Protein AF-A0A846WID8-F1 (afdb_monomer_lite)

Organism: NCBI:txid84595

Foldseek 3Di:
DDLDDQKDKDKDWFQDPWKWFQKDKDKWWADPVRDTGRPQKFFCQVVDQPLVVVVVVLVVCVVDDLPPVVVVVVVSQVRDFVLLRPPVVVVVLSVDPPPSVVVVVVCSPDPVVVVVSVVSSVVADRDFDRMAGHRGMDMTMMRGPDPIDMFMKIWTATPVGFIWTGGGPGDIDGDDPDD

Structure (mmCIF, N/CA/C/O backbone):
data_AF-A0A846WID8-F1
#
_entry.id   AF-A0A846WID8-F1
#
loop_
_atom_site.group_PDB
_atom_site.id
_atom_site.type_symbol
_atom_site.label_atom_id
_atom_site.label_alt_id
_atom_site.label_comp_id
_atom_site.label_asym_id
_atom_site.label_entity_id
_atom_site.label_seq_id
_atom_site.pdbx_PDB_ins_code
_atom_site.Cartn_x
_atom_site.Cartn_y
_atom_site.Cartn_z
_atom_site.occupancy
_atom_site.B_iso_or_equiv
_atom_site.auth_seq_id
_atom_site.auth_comp_id
_atom_site.auth_asym_id
_atom_site.auth_atom_id
_atom_site.pdbx_PDB_model_num
ATOM 1 N N . MET A 1 1 ? 0.694 2.853 7.846 1.00 82.81 1 MET A N 1
ATOM 2 C CA . MET A 1 1 ? 0.328 3.938 8.788 1.00 82.81 1 MET A CA 1
ATOM 3 C C . MET A 1 1 ? -1.093 3.736 9.298 1.00 82.81 1 MET A C 1
ATOM 5 O O . MET A 1 1 ? -1.921 3.317 8.491 1.00 82.81 1 MET A O 1
ATOM 9 N N . PRO A 1 2 ? -1.386 4.010 10.580 1.00 79.50 2 PRO A N 1
ATOM 10 C CA . PRO A 1 2 ? -2.739 3.908 11.119 1.00 79.50 2 PRO A CA 1
ATOM 11 C C . PRO A 1 2 ? -3.603 5.072 10.612 1.00 79.50 2 PRO A C 1
ATOM 13 O O . PRO A 1 2 ? -3.138 6.209 10.537 1.00 79.50 2 PRO A O 1
ATOM 16 N N . ILE A 1 3 ? -4.852 4.790 10.240 1.00 74.31 3 ILE A N 1
ATOM 17 C CA . ILE A 1 3 ? -5.825 5.776 9.727 1.00 74.31 3 ILE A CA 1
ATOM 18 C C . ILE A 1 3 ? -7.169 5.721 10.470 1.00 74.31 3 ILE A C 1
ATOM 20 O O . ILE A 1 3 ? -8.136 6.342 10.042 1.00 74.31 3 ILE A O 1
ATOM 24 N N . GLY A 1 4 ? -7.247 4.961 11.558 1.00 69.94 4 GLY A N 1
ATOM 25 C CA . GLY A 1 4 ? -8.435 4.797 12.387 1.00 69.94 4 GLY A CA 1
ATOM 26 C C . GLY A 1 4 ? -8.298 3.577 13.288 1.00 69.94 4 GLY A C 1
ATOM 27 O O . GLY A 1 4 ? -7.287 2.871 13.237 1.00 69.94 4 GLY A O 1
ATOM 28 N N . THR A 1 5 ? -9.324 3.313 14.093 1.00 76.31 5 THR A N 1
ATOM 29 C CA . THR A 1 5 ? -9.386 2.125 14.947 1.00 76.31 5 THR A CA 1
ATOM 30 C C . THR A 1 5 ? -9.262 0.869 14.087 1.00 76.31 5 THR A C 1
ATOM 32 O O . THR A 1 5 ? -10.081 0.640 13.196 1.00 76.31 5 THR A O 1
ATOM 35 N N . ASN A 1 6 ? -8.218 0.070 14.329 1.00 81.75 6 ASN A N 1
ATOM 36 C CA . ASN A 1 6 ? -7.936 -1.187 13.625 1.00 81.75 6 ASN A CA 1
ATOM 37 C C . ASN A 1 6 ? -7.753 -1.055 12.100 1.00 81.75 6 ASN A C 1
ATOM 39 O O . ASN A 1 6 ? -7.837 -2.050 11.382 1.00 81.75 6 ASN A O 1
ATOM 43 N N . LEU A 1 7 ? -7.497 0.151 11.582 1.00 86.06 7 LEU A N 1
ATOM 44 C CA . LEU A 1 7 ? -7.395 0.418 10.147 1.00 86.06 7 LEU A CA 1
ATOM 45 C C . LEU A 1 7 ? -6.065 1.052 9.785 1.00 86.06 7 LEU A C 1
ATOM 47 O O . LEU A 1 7 ? -5.651 2.068 10.344 1.00 86.06 7 LEU A O 1
ATOM 51 N N . TRP A 1 8 ? -5.430 0.467 8.780 1.00 88.88 8 TRP A N 1
ATOM 52 C CA . TRP A 1 8 ? -4.103 0.840 8.334 1.00 88.88 8 TRP A CA 1
ATOM 53 C C . TRP A 1 8 ? -4.078 1.049 6.825 1.00 88.88 8 TRP A C 1
ATOM 55 O O . TRP A 1 8 ? -4.667 0.290 6.062 1.00 88.88 8 TRP A O 1
ATOM 65 N N . ALA A 1 9 ? -3.356 2.073 6.382 1.00 87.81 9 ALA A N 1
ATOM 66 C CA . ALA A 1 9 ? -3.013 2.270 4.982 1.00 87.81 9 ALA A CA 1
ATOM 67 C C . ALA A 1 9 ? -1.567 1.823 4.739 1.00 87.81 9 ALA A C 1
ATOM 69 O O . ALA A 1 9 ? -0.639 2.294 5.412 1.00 87.81 9 ALA A O 1
ATOM 70 N N . ALA A 1 10 ? -1.376 0.939 3.761 1.00 90.50 10 ALA A N 1
ATOM 71 C CA . ALA A 1 10 ? -0.078 0.634 3.177 1.00 90.50 10 ALA A CA 1
ATOM 72 C C . ALA A 1 10 ? 0.003 1.308 1.804 1.00 90.50 10 ALA A C 1
ATOM 74 O O . ALA A 1 10 ? -0.921 1.193 0.997 1.00 90.50 10 ALA A O 1
ATOM 75 N N . LYS A 1 11 ? 1.095 2.025 1.537 1.00 92.00 11 LYS A N 1
ATOM 76 C CA . LYS A 1 11 ? 1.286 2.785 0.299 1.00 92.00 11 LYS A CA 1
ATOM 77 C C . LYS A 1 11 ? 2.689 2.552 -0.241 1.00 92.00 11 LYS A C 1
ATOM 79 O O . LYS A 1 11 ? 3.662 2.727 0.487 1.00 92.00 11 LYS A O 1
ATOM 84 N N . VAL A 1 12 ? 2.776 2.221 -1.523 1.00 91.69 12 VAL A N 1
ATOM 85 C CA . VAL A 1 12 ? 4.033 2.138 -2.269 1.00 91.69 12 VAL A CA 1
ATOM 86 C C . VAL A 1 12 ? 4.090 3.337 -3.204 1.00 91.69 12 VAL A C 1
ATOM 88 O O . VAL A 1 12 ? 3.186 3.548 -4.013 1.00 91.69 12 VAL A O 1
ATOM 91 N N . ASN A 1 13 ? 5.140 4.145 -3.065 1.00 91.69 13 ASN A N 1
ATOM 92 C CA . ASN A 1 13 ? 5.400 5.293 -3.926 1.00 91.69 13 ASN A CA 1
ATOM 93 C C . ASN A 1 13 ? 6.566 4.944 -4.847 1.00 91.69 13 ASN A C 1
ATOM 95 O O . ASN A 1 13 ? 7.664 4.678 -4.357 1.00 91.69 13 ASN A O 1
ATOM 99 N N . ASN A 1 14 ? 6.339 4.973 -6.156 1.00 91.44 14 ASN A N 1
ATOM 100 C CA . ASN A 1 14 ? 7.419 4.876 -7.119 1.00 91.44 14 ASN A CA 1
ATOM 101 C C . ASN A 1 14 ? 8.038 6.267 -7.319 1.00 91.44 14 ASN A C 1
ATOM 103 O O . ASN A 1 14 ? 7.484 7.113 -8.018 1.00 91.44 14 ASN A O 1
ATOM 107 N N . GLY A 1 15 ? 9.177 6.501 -6.668 1.00 88.44 15 GLY A N 1
ATOM 108 C CA . GLY A 1 15 ? 9.953 7.736 -6.798 1.00 88.44 15 GLY A CA 1
ATOM 109 C C . GLY A 1 15 ? 11.004 7.713 -7.910 1.00 88.44 15 GLY A C 1
ATOM 110 O O . GLY A 1 15 ? 11.780 8.661 -8.001 1.00 88.44 15 GLY A O 1
ATOM 111 N N . THR A 1 16 ? 11.085 6.647 -8.711 1.00 87.88 16 THR A N 1
ATOM 112 C CA . THR A 1 16 ? 12.088 6.521 -9.776 1.00 87.88 16 THR A CA 1
ATOM 113 C C . THR A 1 16 ? 11.621 7.200 -11.071 1.00 87.88 16 THR A C 1
ATOM 115 O O . THR A 1 16 ? 10.469 7.627 -11.202 1.00 87.88 16 THR A O 1
ATOM 118 N N . SER A 1 17 ? 12.536 7.328 -12.037 1.00 89.88 17 SER A N 1
ATOM 119 C CA . SER A 1 17 ? 12.257 7.861 -13.378 1.00 89.88 17 SER A CA 1
ATOM 120 C C . SER A 1 17 ? 11.480 6.900 -14.279 1.00 89.88 17 SER A C 1
ATOM 122 O O . SER A 1 17 ? 10.903 7.347 -15.270 1.00 89.88 17 SER A O 1
ATOM 124 N N . GLY A 1 18 ? 11.450 5.611 -13.935 1.00 91.94 18 GLY A N 1
ATOM 125 C CA . GLY A 1 18 ? 10.844 4.547 -14.729 1.00 91.94 18 GLY A CA 1
ATOM 126 C C . GLY A 1 18 ? 9.737 3.803 -13.992 1.00 91.94 18 GLY A C 1
ATOM 127 O O . GLY A 1 18 ? 9.497 4.032 -12.806 1.00 91.94 18 GLY A O 1
ATOM 128 N N . PRO A 1 19 ? 8.996 2.921 -14.679 1.00 94.56 19 PRO A N 1
ATOM 129 C CA . PRO A 1 19 ? 8.066 2.032 -14.000 1.00 94.56 19 PRO A CA 1
ATOM 130 C C . PRO A 1 19 ? 8.834 1.046 -13.112 1.00 94.56 19 PRO A C 1
ATOM 132 O O . PRO A 1 19 ? 9.887 0.552 -13.503 1.00 94.56 19 PRO A O 1
ATOM 135 N N . ILE A 1 20 ? 8.267 0.719 -11.953 1.00 95.25 20 ILE A N 1
ATOM 136 C CA . ILE A 1 20 ? 8.628 -0.515 -11.251 1.00 95.25 20 ILE A CA 1
ATOM 137 C C . ILE A 1 20 ? 7.661 -1.612 -11.684 1.00 95.25 20 ILE A C 1
ATOM 139 O O . ILE A 1 20 ? 6.459 -1.366 -11.849 1.00 95.25 20 ILE A O 1
ATOM 143 N N . THR A 1 21 ? 8.197 -2.802 -11.901 1.00 96.19 21 THR A N 1
ATOM 144 C CA . THR A 1 21 ? 7.480 -3.989 -12.370 1.00 96.19 21 THR A CA 1
ATOM 145 C C . THR A 1 21 ? 7.696 -5.143 -11.400 1.00 96.19 21 THR A C 1
ATOM 147 O O . THR A 1 21 ? 8.460 -5.006 -10.448 1.00 96.19 21 THR A O 1
ATOM 150 N N . ASP A 1 22 ? 6.957 -6.239 -11.579 1.00 95.19 22 ASP A N 1
ATOM 151 C CA . ASP A 1 22 ? 6.992 -7.410 -10.693 1.00 95.19 22 ASP A CA 1
ATOM 152 C C . ASP A 1 22 ? 6.950 -7.062 -9.199 1.00 95.19 22 ASP A C 1
ATOM 154 O O . ASP A 1 22 ? 7.608 -7.691 -8.374 1.00 95.19 22 ASP A O 1
ATOM 158 N N . LEU A 1 23 ? 6.158 -6.038 -8.859 1.00 96.50 23 LEU A N 1
ATOM 159 C CA . LEU A 1 23 ? 5.980 -5.610 -7.484 1.00 96.50 23 LEU A CA 1
ATOM 160 C C . LEU A 1 23 ? 5.296 -6.725 -6.693 1.00 96.50 23 LEU A C 1
ATOM 162 O O . LEU A 1 23 ? 4.133 -7.056 -6.945 1.00 96.50 23 LEU A O 1
ATOM 166 N N . ASP A 1 24 ? 6.020 -7.230 -5.706 1.00 96.62 24 ASP A N 1
ATOM 167 C CA . ASP A 1 24 ? 5.525 -8.089 -4.648 1.00 96.62 24 ASP A CA 1
ATOM 168 C C . ASP A 1 24 ? 5.596 -7.334 -3.319 1.00 96.62 24 ASP A C 1
ATOM 170 O O . ASP A 1 24 ? 6.583 -6.657 -3.014 1.00 96.62 24 ASP A O 1
ATOM 174 N N . VAL A 1 25 ? 4.512 -7.394 -2.549 1.00 95.75 25 VAL A N 1
ATOM 175 C CA . VAL A 1 25 ? 4.384 -6.662 -1.286 1.00 95.75 25 VAL A CA 1
ATOM 176 C C . VAL A 1 25 ? 3.963 -7.634 -0.206 1.00 95.75 25 VAL A C 1
ATOM 178 O O . VAL A 1 25 ? 2.822 -8.094 -0.168 1.00 95.75 25 VAL A O 1
ATOM 181 N N . ASP A 1 26 ? 4.886 -7.881 0.709 1.00 95.06 26 ASP A N 1
ATOM 182 C CA . ASP A 1 26 ? 4.693 -8.762 1.842 1.00 95.06 26 ASP A CA 1
ATOM 183 C C . ASP A 1 26 ? 4.248 -7.935 3.051 1.00 95.06 26 ASP A C 1
ATOM 185 O O . ASP A 1 26 ? 5.055 -7.284 3.720 1.00 95.06 26 ASP A O 1
ATOM 189 N N . VAL A 1 27 ? 2.935 -7.908 3.292 1.00 94.50 27 VAL A N 1
ATOM 190 C CA . VAL A 1 27 ? 2.318 -7.161 4.394 1.00 94.50 27 VAL A CA 1
ATOM 191 C C . VAL A 1 27 ? 2.133 -8.065 5.605 1.00 94.50 27 VAL A C 1
ATOM 193 O O . VAL A 1 27 ? 1.560 -9.149 5.513 1.00 94.50 27 VAL A O 1
ATOM 196 N N . TYR A 1 28 ? 2.580 -7.591 6.764 1.00 94.56 28 TYR A N 1
ATOM 197 C CA . TYR A 1 28 ? 2.505 -8.326 8.019 1.00 94.56 28 TYR A CA 1
ATOM 198 C C . TYR A 1 28 ? 2.275 -7.394 9.203 1.00 94.56 28 TYR A C 1
ATOM 200 O O . TYR A 1 28 ? 2.456 -6.180 9.129 1.00 94.56 28 TYR A O 1
ATOM 208 N N . THR A 1 29 ? 1.877 -7.985 10.321 1.00 94.00 29 THR A N 1
ATOM 209 C CA . THR A 1 29 ? 1.791 -7.306 11.612 1.00 94.00 29 THR A CA 1
ATOM 210 C C . THR A 1 29 ? 2.976 -7.674 12.491 1.00 94.00 29 THR A C 1
ATOM 212 O O . THR A 1 29 ? 3.488 -8.793 12.400 1.00 94.00 29 THR A O 1
ATOM 215 N N . VAL A 1 30 ? 3.405 -6.738 13.330 1.00 92.69 30 VAL A N 1
ATOM 216 C CA . VAL A 1 30 ? 4.393 -6.960 14.386 1.00 92.69 30 VAL A CA 1
ATOM 217 C C . VAL A 1 30 ? 3.736 -6.679 15.732 1.00 92.69 30 VAL A C 1
ATOM 219 O O . VAL A 1 30 ? 3.147 -5.614 15.926 1.00 92.69 30 VAL A O 1
ATOM 222 N N . GLU A 1 31 ? 3.797 -7.659 16.629 1.00 88.50 31 GLU A N 1
ATOM 223 C CA . GLU A 1 31 ? 3.274 -7.569 17.997 1.00 88.50 31 GLU A CA 1
ATOM 224 C C . GLU A 1 31 ? 4.281 -6.863 18.930 1.00 88.50 31 GLU A C 1
ATOM 226 O O . GLU A 1 31 ? 5.440 -6.652 18.571 1.00 88.50 31 GLU A O 1
ATOM 231 N N . GLU A 1 32 ? 3.861 -6.496 20.146 1.00 84.19 32 GLU A N 1
ATOM 232 C CA . GLU A 1 32 ? 4.712 -5.782 21.122 1.00 84.19 32 GLU A CA 1
ATOM 233 C C . GLU A 1 32 ? 6.003 -6.548 21.467 1.00 84.19 32 GLU A C 1
ATOM 235 O O . GLU A 1 32 ? 7.056 -5.956 21.700 1.00 84.19 32 GLU A O 1
ATOM 240 N N . ASN A 1 33 ? 5.944 -7.880 21.446 1.00 84.31 33 ASN A N 1
ATOM 241 C CA . ASN A 1 33 ? 7.093 -8.752 21.678 1.00 84.31 33 ASN A CA 1
ATOM 242 C C . ASN A 1 33 ? 8.053 -8.851 20.471 1.00 84.31 33 ASN A C 1
ATOM 244 O O . ASN A 1 33 ? 9.075 -9.530 20.566 1.00 84.31 33 ASN A O 1
ATOM 248 N N . GLY A 1 34 ? 7.743 -8.180 19.358 1.00 84.12 34 GLY A N 1
ATOM 249 C CA . GLY A 1 34 ? 8.515 -8.203 18.118 1.00 84.12 34 GLY A CA 1
ATOM 250 C C . GLY A 1 34 ? 8.173 -9.359 17.177 1.00 84.12 34 GLY A C 1
ATOM 251 O O . GLY A 1 34 ? 8.774 -9.448 16.105 1.00 84.12 34 GLY A O 1
ATOM 252 N N . ASP A 1 35 ? 7.214 -10.221 17.530 1.00 87.44 35 ASP A N 1
ATOM 253 C CA . ASP A 1 35 ? 6.840 -11.354 16.689 1.00 87.44 35 ASP A CA 1
ATOM 254 C C . ASP A 1 35 ? 6.077 -10.897 15.449 1.00 87.44 35 ASP A C 1
ATOM 256 O O . ASP A 1 35 ? 5.150 -10.081 15.498 1.00 87.44 35 ASP A O 1
ATOM 260 N N . ARG A 1 36 ? 6.462 -11.479 14.313 1.00 90.75 36 ARG A N 1
ATOM 261 C CA . ARG A 1 36 ? 5.807 -11.268 13.029 1.00 90.75 36 ARG A CA 1
ATOM 262 C C . ARG A 1 36 ? 4.611 -12.210 12.880 1.00 90.75 36 ARG A C 1
ATOM 264 O O . ARG A 1 36 ? 4.753 -13.424 12.998 1.00 90.75 36 ARG A O 1
ATOM 271 N N . SER A 1 37 ? 3.456 -11.661 12.513 1.00 86.88 37 SER A N 1
ATOM 272 C CA . SER A 1 37 ? 2.234 -12.418 12.222 1.00 86.88 37 SER A CA 1
ATOM 273 C C . SER A 1 37 ? 1.565 -11.919 10.942 1.00 86.88 37 SER A C 1
ATOM 275 O O . SER A 1 37 ? 1.354 -10.720 10.767 1.00 86.88 37 SER A O 1
ATOM 277 N N . SER A 1 38 ? 1.205 -12.832 10.039 1.00 79.25 38 SER A N 1
ATOM 278 C CA . SER A 1 38 ? 0.445 -12.528 8.813 1.00 79.25 38 SER A CA 1
ATOM 279 C C . SER A 1 38 ? -1.068 -12.702 8.985 1.00 79.25 38 SER A C 1
ATOM 281 O O . SER A 1 38 ? -1.846 -12.190 8.187 1.00 79.25 38 SER A O 1
ATOM 283 N N . ASN A 1 39 ? -1.511 -13.386 10.044 1.00 82.25 39 ASN A N 1
ATOM 284 C CA . ASN A 1 39 ? -2.919 -13.762 10.220 1.00 82.25 39 ASN A CA 1
ATOM 285 C C . ASN A 1 39 ? -3.780 -12.656 10.844 1.00 82.25 39 ASN A C 1
ATOM 287 O O . ASN A 1 39 ? -5.001 -12.787 10.888 1.00 82.25 39 ASN A O 1
ATOM 291 N N . ARG A 1 40 ? -3.157 -11.587 11.353 1.00 83.88 40 ARG A N 1
ATOM 292 C CA . ARG A 1 40 ? -3.854 -10.472 12.013 1.00 83.88 40 ARG A CA 1
ATOM 293 C C . ARG A 1 40 ? -4.100 -9.273 11.106 1.00 83.88 40 ARG A C 1
ATOM 295 O O . ARG A 1 40 ? -4.738 -8.327 11.551 1.00 83.88 40 ARG A O 1
ATOM 302 N N . CYS A 1 41 ? -3.642 -9.301 9.854 1.00 89.00 41 CYS A N 1
ATOM 303 C CA . CYS A 1 41 ? -3.965 -8.279 8.863 1.00 89.00 41 CYS A CA 1
ATOM 304 C C . CYS A 1 41 ? -4.727 -8.875 7.679 1.00 89.00 41 CYS A C 1
ATOM 306 O O . CYS A 1 41 ? -4.338 -9.901 7.127 1.00 89.00 41 CYS A O 1
ATOM 308 N N . ARG A 1 42 ? -5.793 -8.199 7.248 1.00 91.12 42 ARG A N 1
ATOM 309 C CA . ARG A 1 42 ? -6.559 -8.560 6.045 1.00 91.12 42 ARG A CA 1
ATOM 310 C C . ARG A 1 42 ? -6.839 -7.329 5.191 1.00 91.12 42 ARG A C 1
ATOM 312 O O . ARG A 1 42 ? -7.121 -6.273 5.765 1.00 91.12 42 ARG A O 1
ATOM 319 N N . PRO A 1 43 ? -6.801 -7.428 3.849 1.00 90.50 43 PRO A N 1
ATOM 320 C CA . PRO A 1 43 ? -7.213 -6.326 2.994 1.00 90.50 43 PRO A CA 1
ATOM 321 C C . PRO A 1 43 ? -8.625 -5.873 3.351 1.00 90.50 43 PRO A C 1
ATOM 323 O O . PRO A 1 43 ? -9.525 -6.685 3.557 1.00 90.50 43 PRO A O 1
ATOM 326 N N . ALA A 1 44 ? -8.833 -4.569 3.437 1.00 86.19 44 ALA A N 1
ATOM 327 C CA . ALA A 1 44 ? -10.092 -4.006 3.892 1.00 86.19 44 ALA A CA 1
ATOM 328 C C . ALA A 1 44 ? -11.210 -4.223 2.855 1.00 86.19 44 ALA A C 1
ATOM 330 O O . ALA A 1 44 ? -12.373 -4.396 3.219 1.00 86.19 44 ALA A O 1
ATOM 331 N N . LYS A 1 45 ? -10.887 -4.290 1.556 1.00 84.56 45 LYS A N 1
ATOM 332 C CA . LYS A 1 45 ? -11.880 -4.592 0.515 1.00 84.56 45 LYS A CA 1
ATOM 333 C C . LYS A 1 45 ? -12.605 -5.905 0.840 1.00 84.56 45 LYS A C 1
ATOM 335 O O . LYS A 1 45 ? -11.977 -6.940 1.017 1.00 84.56 45 LYS A O 1
ATOM 340 N N . GLY A 1 46 ? -13.933 -5.848 0.943 1.00 79.81 46 GLY A N 1
ATOM 341 C CA . GLY A 1 46 ? -14.776 -7.000 1.294 1.00 79.81 46 GLY A CA 1
ATOM 342 C C . GLY A 1 46 ? -14.782 -7.391 2.780 1.00 79.81 46 GLY A C 1
ATOM 343 O O . GLY A 1 46 ? -15.668 -8.135 3.183 1.00 79.81 46 GLY A O 1
ATOM 344 N N . ASN A 1 47 ? -13.867 -6.856 3.596 1.00 79.44 47 ASN A N 1
ATOM 345 C CA . ASN A 1 47 ? -13.761 -7.125 5.036 1.00 79.44 47 ASN A CA 1
ATOM 346 C C . ASN A 1 47 ? -14.188 -5.941 5.921 1.00 79.44 47 ASN A C 1
ATOM 348 O O . ASN A 1 47 ? -14.266 -6.092 7.137 1.00 79.44 47 ASN A O 1
ATOM 352 N N . ILE A 1 48 ? -14.464 -4.773 5.327 1.00 76.25 48 ILE A N 1
ATOM 353 C CA . ILE A 1 48 ? -15.075 -3.620 6.002 1.00 76.25 48 ILE A CA 1
ATOM 354 C C . ILE A 1 48 ? -16.322 -3.138 5.271 1.00 76.25 48 ILE A C 1
ATOM 356 O O . ILE A 1 48 ? -16.414 -3.185 4.040 1.00 76.25 48 ILE A O 1
ATOM 360 N N . SER A 1 49 ? -17.249 -2.576 6.042 1.00 74.75 49 SER A N 1
ATOM 361 C CA . SER A 1 49 ? -18.292 -1.696 5.534 1.00 74.75 49 SER A CA 1
ATOM 362 C C . SER A 1 49 ? -17.842 -0.251 5.712 1.00 74.75 49 SER A C 1
ATOM 364 O O . SER A 1 49 ? -17.797 0.278 6.821 1.00 74.75 49 SER A O 1
ATOM 366 N N . LEU A 1 50 ? -17.543 0.427 4.604 1.00 70.69 50 LEU A N 1
ATOM 367 C CA . LEU A 1 50 ? -17.167 1.844 4.623 1.00 70.69 50 LEU A CA 1
ATOM 368 C C . LEU A 1 50 ? -18.268 2.730 5.235 1.00 70.69 50 LEU A C 1
ATOM 370 O O . LEU A 1 50 ? -17.985 3.762 5.839 1.00 70.69 50 LEU A O 1
ATOM 374 N N . ARG A 1 51 ? -19.528 2.285 5.138 1.00 68.44 51 ARG A N 1
ATOM 375 C CA . ARG A 1 51 ? -20.680 2.921 5.786 1.00 68.44 51 ARG A CA 1
ATOM 376 C C . ARG A 1 51 ? -20.624 2.808 7.313 1.00 68.44 51 ARG A C 1
ATOM 378 O O . ARG A 1 51 ? -20.987 3.769 7.986 1.00 68.44 51 ARG A O 1
ATOM 385 N N . GLU A 1 52 ? -20.220 1.657 7.847 1.00 70.94 52 GLU A N 1
ATOM 386 C CA . GLU A 1 52 ? -20.084 1.453 9.298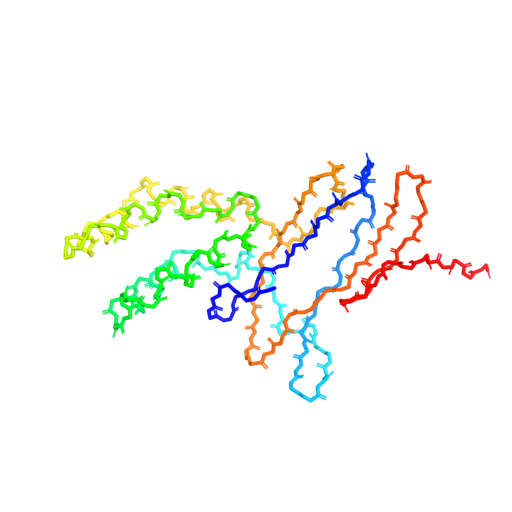 1.00 70.94 52 GLU A CA 1
ATOM 387 C C . GLU A 1 52 ? -18.923 2.279 9.840 1.00 70.94 52 GLU A C 1
ATOM 389 O O . GLU A 1 52 ? -19.125 3.051 10.765 1.00 70.94 52 GLU A O 1
ATOM 394 N N . LEU A 1 53 ? -17.773 2.272 9.161 1.00 71.62 53 LEU A N 1
ATOM 395 C CA . LEU A 1 53 ? -16.623 3.092 9.557 1.00 71.62 53 LEU A CA 1
ATOM 396 C C . LEU A 1 53 ? -16.934 4.584 9.622 1.00 71.62 53 LEU A C 1
ATOM 398 O O . LEU A 1 53 ? -16.549 5.264 10.569 1.00 71.62 53 LEU A O 1
ATOM 402 N N . MET A 1 54 ? -17.646 5.114 8.626 1.00 67.69 54 MET A N 1
ATOM 403 C CA . MET A 1 54 ? -18.060 6.513 8.670 1.00 67.69 54 MET A CA 1
ATOM 404 C C . MET A 1 54 ? -19.067 6.785 9.790 1.00 67.69 54 MET A C 1
ATOM 406 O O . MET A 1 54 ? -19.046 7.869 10.369 1.00 67.69 54 MET A O 1
ATOM 410 N N . ARG A 1 55 ? -19.968 5.837 10.083 1.00 67.81 55 ARG A N 1
ATOM 411 C CA . ARG A 1 55 ? -20.931 5.962 11.185 1.00 67.81 55 ARG A CA 1
ATOM 412 C C . ARG A 1 55 ? -20.208 5.992 12.529 1.00 67.81 55 ARG A C 1
ATOM 414 O O . ARG A 1 55 ? -20.534 6.850 13.345 1.00 67.81 55 ARG A O 1
ATOM 421 N N . ASP A 1 56 ? -19.230 5.116 12.717 1.00 66.62 56 ASP A N 1
ATOM 422 C CA . ASP A 1 56 ? -18.440 5.030 13.941 1.00 66.62 56 ASP A CA 1
ATOM 423 C C . ASP A 1 56 ? -17.618 6.310 14.131 1.00 66.62 56 ASP A C 1
ATOM 425 O O . ASP A 1 56 ? -17.752 6.962 15.165 1.00 66.62 56 ASP A O 1
ATOM 429 N N . ALA A 1 57 ? -16.919 6.780 13.090 1.00 64.62 57 ALA A N 1
ATOM 430 C CA . ALA A 1 57 ? -16.172 8.042 13.121 1.00 64.62 57 ALA A CA 1
ATOM 431 C C . ALA A 1 57 ? -17.060 9.268 13.427 1.00 64.62 57 ALA A C 1
ATOM 433 O O . ALA A 1 57 ? -16.675 10.161 14.186 1.00 64.62 57 ALA A O 1
ATOM 434 N N . LEU A 1 58 ? -18.275 9.320 12.863 1.00 63.91 58 LEU A N 1
ATOM 435 C CA . LEU A 1 58 ? -19.258 10.362 13.183 1.00 63.91 58 LEU A CA 1
ATOM 436 C C . LEU A 1 58 ? -19.729 10.265 14.639 1.00 63.91 58 LEU A C 1
ATOM 438 O O . LEU A 1 58 ? -19.883 11.293 15.295 1.00 63.91 58 LEU A O 1
ATOM 442 N N . SER A 1 59 ? -19.960 9.054 15.151 1.00 61.44 59 SER A N 1
ATOM 443 C CA . SER A 1 59 ? -20.391 8.845 16.537 1.00 61.44 59 SER A CA 1
ATOM 444 C C . SER A 1 59 ? -19.305 9.224 17.550 1.00 61.44 59 SER A C 1
ATOM 446 O O . SER A 1 59 ? -19.605 9.908 18.529 1.00 61.44 59 SER A O 1
ATOM 448 N N . GLU A 1 60 ? -18.042 8.895 17.267 1.00 57.75 60 GLU A N 1
ATOM 449 C CA . GLU A 1 60 ? -16.884 9.292 18.072 1.00 57.75 60 GLU A CA 1
ATOM 450 C C . GLU A 1 60 ? -16.723 10.819 18.082 1.00 57.75 60 GLU A C 1
ATOM 452 O O . GLU A 1 60 ? -16.591 11.417 19.151 1.00 57.75 60 GLU A O 1
ATOM 457 N N . SER A 1 61 ? -16.853 11.477 16.922 1.00 54.75 61 SER A N 1
ATOM 458 C CA . SER A 1 61 ? -16.822 12.943 16.810 1.00 54.75 61 SER A CA 1
ATOM 459 C C . SER A 1 61 ? -17.907 13.633 17.648 1.00 54.75 61 SER A C 1
ATOM 461 O O . SER A 1 61 ? -17.645 14.670 18.263 1.00 54.75 61 SER A O 1
ATOM 463 N N . LEU A 1 62 ? -19.107 13.047 17.715 1.00 52.78 62 LEU A N 1
ATOM 464 C CA . LEU A 1 62 ? -20.226 13.563 18.510 1.00 52.78 62 LEU A CA 1
ATOM 465 C C . LEU A 1 62 ? -20.040 13.346 20.022 1.00 52.78 62 LEU A C 1
ATOM 467 O O . LEU A 1 62 ? -20.661 14.057 20.810 1.00 52.78 62 LEU A O 1
ATOM 471 N N . SER A 1 63 ? -19.187 12.400 20.428 1.00 53.00 63 SER A N 1
ATOM 472 C CA . SER A 1 63 ? -18.988 12.013 21.831 1.00 53.00 63 SER A CA 1
ATOM 473 C C . SER A 1 63 ? -17.959 12.851 22.614 1.00 53.00 63 SER A C 1
ATOM 475 O O . SER A 1 63 ? -17.924 12.741 23.837 1.00 53.00 63 SER A O 1
ATOM 477 N N . GLY A 1 64 ? -17.222 13.776 21.969 1.00 45.59 64 GLY A N 1
ATOM 478 C CA . GLY A 1 64 ? -16.619 14.923 22.677 1.00 45.59 64 GLY A CA 1
ATOM 479 C C . GLY A 1 64 ? -15.172 15.317 22.350 1.00 45.59 64 GLY A C 1
ATOM 480 O O . GLY A 1 64 ? -14.329 15.294 23.241 1.00 45.59 64 GLY A O 1
ATOM 481 N N . GLY A 1 65 ? -14.872 15.791 21.132 1.00 48.00 65 GLY A N 1
ATOM 482 C CA . GLY A 1 65 ? -13.495 16.203 20.789 1.00 48.00 65 GLY A CA 1
ATOM 483 C C . GLY A 1 65 ? -13.333 17.242 19.675 1.00 48.00 65 GLY A C 1
ATOM 484 O O . GLY A 1 65 ? -12.396 17.140 18.888 1.00 48.00 65 GLY A O 1
ATOM 485 N N . LEU A 1 66 ? -14.228 18.228 19.563 1.00 46.75 66 LEU A N 1
ATOM 486 C CA . LEU A 1 66 ? -14.262 19.141 18.405 1.00 46.75 66 LEU A CA 1
ATOM 487 C C . LEU A 1 66 ? -13.016 20.046 18.228 1.00 46.75 66 LEU A C 1
ATOM 489 O O . LEU A 1 66 ? -12.761 20.451 17.098 1.00 46.75 66 LEU A O 1
ATOM 493 N N . ASP A 1 67 ? -12.199 20.296 19.261 1.00 45.81 67 ASP A N 1
ATOM 494 C CA . ASP A 1 67 ? -10.996 21.152 19.139 1.00 45.81 67 ASP A CA 1
ATOM 495 C C . ASP A 1 67 ? -9.704 20.405 18.736 1.00 45.81 67 ASP A C 1
ATOM 497 O O . ASP A 1 67 ? -8.815 20.999 18.128 1.00 45.81 67 ASP A O 1
ATOM 501 N N . ALA A 1 68 ? -9.581 19.098 19.011 1.00 45.47 68 ALA A N 1
ATOM 502 C CA . ALA A 1 68 ? -8.362 18.324 18.713 1.00 45.47 68 ALA A CA 1
ATOM 503 C C . ALA A 1 68 ? -8.395 17.637 17.331 1.00 45.47 68 ALA A C 1
ATOM 505 O O . ALA A 1 68 ? -7.360 17.421 16.695 1.00 45.47 68 ALA A O 1
ATOM 506 N N . ILE A 1 69 ? -9.596 17.340 16.824 1.00 46.81 69 ILE A N 1
ATOM 507 C CA . ILE A 1 69 ? -9.800 16.607 15.565 1.00 46.81 69 ILE A CA 1
ATOM 508 C C . ILE A 1 69 ? -9.382 17.437 14.341 1.00 46.81 69 ILE A C 1
ATOM 510 O O . ILE A 1 69 ? -8.933 16.869 13.350 1.00 46.81 69 ILE A O 1
ATOM 514 N N . GLY A 1 70 ? -9.446 18.772 14.395 1.00 41.62 70 GLY A N 1
ATOM 515 C CA . GLY A 1 70 ? -9.085 19.631 13.259 1.00 41.62 70 GLY A CA 1
ATOM 516 C C . GLY A 1 70 ? -7.638 19.458 12.773 1.00 41.62 70 GLY A C 1
ATOM 517 O O . GLY A 1 70 ? -7.384 19.530 11.571 1.00 41.62 70 GLY A O 1
ATOM 518 N N . GLN A 1 71 ? -6.700 19.173 13.685 1.00 41.09 71 GLN A N 1
ATOM 519 C CA . GLN A 1 71 ? -5.288 18.943 13.350 1.00 41.09 71 GLN A CA 1
ATOM 520 C C . GLN A 1 71 ? -4.994 17.472 13.022 1.00 41.09 71 GLN A C 1
ATOM 522 O O . GLN A 1 71 ? -4.220 17.188 12.109 1.00 41.09 71 GLN A O 1
ATOM 527 N N . GLN A 1 72 ? -5.649 16.530 13.708 1.00 42.41 72 GLN A N 1
ATOM 528 C CA . GLN A 1 72 ? -5.467 15.094 13.470 1.00 42.41 72 GLN A CA 1
ATOM 529 C C . GLN A 1 72 ? -6.132 14.623 12.170 1.00 42.41 72 GLN A C 1
ATOM 531 O O . GLN A 1 72 ? -5.604 13.767 11.466 1.00 42.41 72 GLN A O 1
ATOM 536 N N . ALA A 1 73 ? -7.247 15.236 11.775 1.00 42.62 73 ALA A N 1
ATOM 537 C CA . ALA A 1 73 ? -7.894 14.921 10.513 1.00 42.62 73 ALA A CA 1
ATOM 538 C C . ALA A 1 73 ? -6.988 15.296 9.322 1.00 42.62 73 ALA A C 1
ATOM 540 O O . ALA A 1 73 ? -6.828 14.505 8.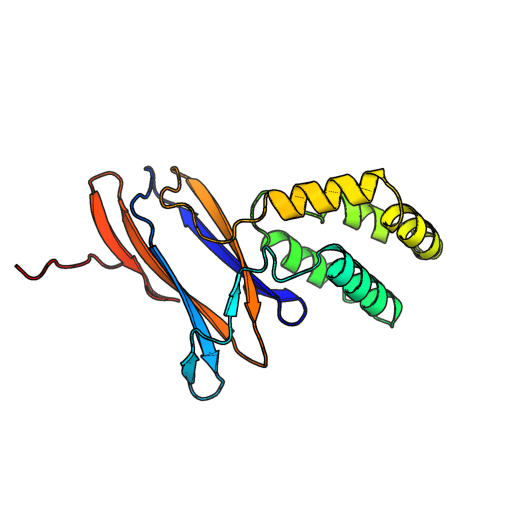397 1.00 42.62 73 ALA A O 1
ATOM 541 N N . GLN A 1 74 ? -6.301 16.446 9.369 1.00 41.16 74 GLN A N 1
ATOM 542 C CA . GLN A 1 74 ? -5.374 1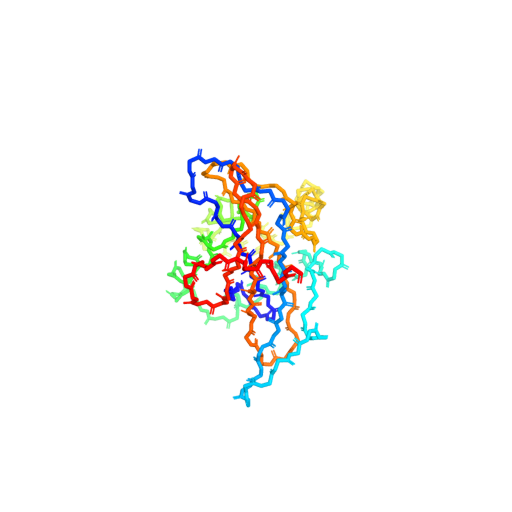6.870 8.307 1.00 41.16 74 GLN A CA 1
ATO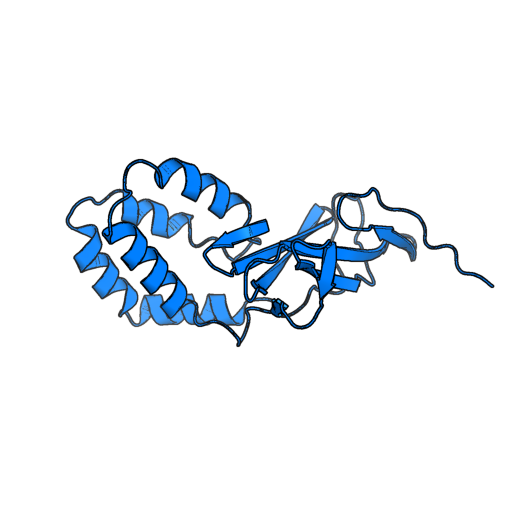M 543 C C . GLN A 1 74 ? -4.207 15.889 8.085 1.00 41.16 74 GLN A C 1
ATOM 545 O O . GLN A 1 74 ? -3.812 15.677 6.937 1.00 41.16 74 GLN A O 1
ATOM 550 N N . SER A 1 75 ? -3.683 15.256 9.142 1.00 43.31 75 SER A N 1
ATOM 551 C CA . SER A 1 75 ? -2.626 14.239 9.030 1.00 43.31 75 SER A CA 1
ATOM 552 C C . SER A 1 75 ? -3.153 12.856 8.627 1.00 43.31 75 SER A C 1
ATOM 554 O O . SER A 1 75 ? -2.443 12.105 7.961 1.00 43.31 75 SER A O 1
ATOM 556 N N . MET A 1 76 ? -4.408 12.528 8.948 1.00 42.62 76 MET A N 1
ATOM 557 C CA . MET A 1 76 ? -5.066 11.302 8.478 1.00 42.62 76 MET A CA 1
ATOM 558 C C . MET A 1 76 ? -5.388 11.359 6.974 1.00 42.62 76 MET A C 1
ATOM 560 O O . MET A 1 76 ? -5.251 10.355 6.275 1.00 42.62 76 MET A O 1
ATOM 564 N N . TYR A 1 77 ? -5.761 12.531 6.444 1.00 46.47 77 TYR A N 1
ATOM 565 C CA . TYR A 1 77 ? -6.141 12.688 5.033 1.00 46.47 77 TYR A CA 1
ATOM 566 C C . TYR A 1 77 ? -4.962 12.662 4.050 1.00 46.47 77 TYR A C 1
ATOM 568 O O . TYR A 1 77 ? -5.154 12.273 2.898 1.00 46.47 77 TYR A O 1
ATOM 576 N N . SER A 1 78 ? -3.751 13.036 4.473 1.00 46.84 78 SER A N 1
ATOM 577 C CA . SER A 1 78 ? -2.549 12.992 3.622 1.00 46.84 78 SER A CA 1
ATOM 578 C C . SER A 1 78 ? -1.998 11.572 3.419 1.00 46.84 78 SER A C 1
ATOM 580 O O . SER A 1 78 ? -1.260 11.324 2.464 1.00 46.84 78 SER A O 1
ATOM 582 N N . GLY A 1 79 ? -2.380 10.635 4.292 1.00 44.94 79 GLY A N 1
ATOM 583 C CA . GLY A 1 79 ? -1.967 9.232 4.257 1.00 44.94 79 GLY A CA 1
ATOM 584 C C . GLY A 1 79 ? -2.819 8.310 3.389 1.00 44.94 79 GLY A C 1
ATOM 585 O O . GLY A 1 79 ? -2.413 7.181 3.105 1.00 44.94 79 GLY A O 1
ATOM 586 N N . LEU A 1 80 ? -4.000 8.766 2.966 1.00 51.94 80 LEU A N 1
ATOM 587 C CA . LEU A 1 80 ? -4.915 7.949 2.177 1.00 51.94 80 LEU A CA 1
ATOM 588 C C . LEU A 1 80 ? -4.406 7.791 0.731 1.00 51.94 80 LEU A C 1
ATOM 590 O O . LEU A 1 80 ? -3.860 8.738 0.154 1.00 51.94 8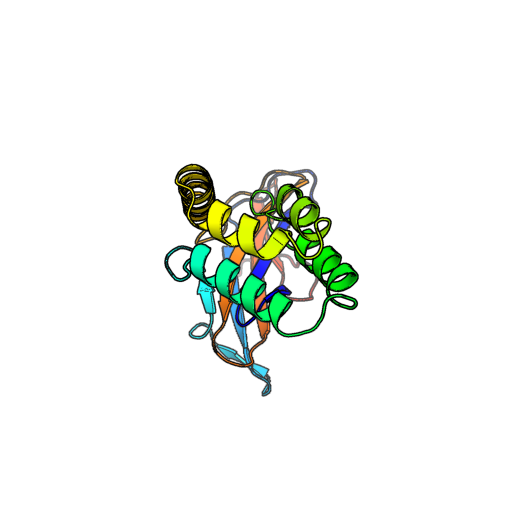0 LEU A O 1
ATOM 594 N N . PRO A 1 81 ? -4.573 6.605 0.114 1.00 48.16 81 PRO A N 1
ATOM 595 C CA . PRO A 1 81 ? -4.219 6.401 -1.285 1.00 48.16 81 PRO A CA 1
ATOM 596 C C . PRO A 1 81 ? -4.970 7.381 -2.209 1.00 48.16 81 PRO A C 1
ATOM 598 O O . PRO A 1 81 ? -6.112 7.755 -1.909 1.00 48.16 81 PRO A O 1
ATOM 601 N N . PRO A 1 82 ? -4.381 7.785 -3.352 1.00 48.16 82 PRO A N 1
ATOM 602 C CA . PRO A 1 82 ? -5.099 8.554 -4.369 1.00 48.16 82 PRO A CA 1
ATOM 603 C C . PRO A 1 82 ? -6.413 7.841 -4.738 1.00 48.16 82 PRO A C 1
ATOM 605 O O . PRO A 1 82 ? -6.395 6.660 -5.067 1.00 48.16 82 PRO A O 1
ATOM 608 N N . GLY A 1 83 ? -7.553 8.534 -4.629 1.00 47.53 83 GLY A N 1
ATOM 609 C CA . GLY A 1 83 ? -8.895 7.964 -4.859 1.00 47.53 83 GLY A CA 1
ATOM 610 C C . GLY A 1 83 ? -9.701 7.625 -3.595 1.00 47.53 83 GLY A C 1
ATOM 611 O O . GLY A 1 83 ? -10.914 7.470 -3.677 1.00 47.53 83 GLY A O 1
ATOM 612 N N . PHE A 1 84 ? -9.075 7.609 -2.414 1.00 49.09 84 PHE A N 1
ATOM 613 C CA . PHE A 1 84 ? -9.746 7.371 -1.123 1.00 49.09 84 PHE A CA 1
ATOM 614 C C . PHE A 1 84 ? -10.016 8.641 -0.306 1.00 49.09 84 PHE A C 1
ATOM 616 O O . PHE A 1 84 ? -10.454 8.577 0.844 1.00 49.09 84 PHE A O 1
ATOM 623 N N . GLY A 1 85 ? -9.747 9.814 -0.880 1.00 46.78 85 GLY A N 1
ATOM 624 C CA . GLY A 1 85 ? -9.932 11.100 -0.220 1.00 46.78 85 GLY A CA 1
ATOM 625 C C . GLY A 1 85 ? -11.406 11.445 -0.005 1.00 46.78 85 GLY A C 1
ATOM 626 O O . GLY A 1 85 ? -11.976 12.212 -0.771 1.00 46.78 85 GLY A O 1
ATOM 627 N N . PHE A 1 86 ? -12.001 10.970 1.091 1.00 47.12 86 PHE A N 1
ATOM 628 C CA . PHE A 1 86 ? -13.277 11.496 1.603 1.00 47.12 86 PHE A CA 1
ATOM 629 C C . PHE A 1 86 ? -13.162 12.939 2.128 1.00 47.12 86 PHE A C 1
ATOM 631 O O . PHE A 1 86 ? -14.168 13.614 2.350 1.00 47.12 86 PHE A O 1
ATOM 638 N N . GLY A 1 87 ? -11.932 13.433 2.306 1.00 42.09 87 GLY A N 1
ATOM 639 C CA . GLY A 1 87 ? -11.630 14.693 2.979 1.00 42.09 87 GLY A CA 1
ATOM 640 C C . GLY A 1 87 ? -12.115 15.956 2.265 1.00 42.09 87 GLY A C 1
ATOM 641 O O . GLY A 1 87 ? -12.505 16.897 2.947 1.00 42.09 87 GLY A O 1
ATOM 642 N N . SER A 1 88 ? -12.169 16.019 0.930 1.00 40.66 88 SER A N 1
ATOM 643 C CA . SER A 1 88 ? -12.540 17.279 0.253 1.00 40.66 88 SER A CA 1
ATOM 644 C C . SER A 1 88 ? -14.022 17.646 0.411 1.00 40.66 88 SER A C 1
ATOM 646 O O . SER A 1 88 ? -14.358 18.828 0.418 1.00 40.66 88 SER A O 1
ATOM 648 N N . GLN A 1 89 ? -14.899 16.655 0.606 1.00 40.78 89 GLN A N 1
ATOM 649 C CA . GLN A 1 89 ? -16.340 16.862 0.797 1.00 40.78 89 GLN A CA 1
ATOM 650 C C . GLN A 1 89 ? -16.760 16.766 2.272 1.00 40.78 89 GLN A C 1
ATOM 652 O O . GLN A 1 89 ? -17.639 17.515 2.693 1.00 40.78 89 GLN A O 1
ATOM 657 N N . MET A 1 90 ? -16.103 15.933 3.096 1.00 44.25 90 MET A N 1
ATOM 658 C CA . MET A 1 90 ? -16.394 15.885 4.539 1.00 44.25 90 MET A CA 1
ATOM 659 C C . MET A 1 90 ? -15.847 17.096 5.313 1.00 44.25 90 MET A C 1
ATOM 661 O O . MET A 1 90 ? -16.473 17.520 6.283 1.00 44.25 90 MET A O 1
ATOM 665 N N . SER A 1 91 ? -14.743 17.714 4.872 1.00 45.91 91 SER A N 1
ATOM 666 C CA . SER A 1 91 ? -14.196 18.911 5.543 1.00 45.91 91 SER A CA 1
ATOM 667 C C . SER A 1 91 ? -15.129 20.124 5.453 1.00 45.91 91 SER A C 1
ATOM 669 O O . SER A 1 91 ? -15.111 20.976 6.336 1.00 45.91 91 SER A O 1
ATOM 671 N N . GLN A 1 92 ? -15.981 20.191 4.422 1.00 42.12 92 GLN A N 1
ATOM 672 C CA . GLN A 1 92 ? -17.028 21.216 4.325 1.00 42.12 92 GLN A CA 1
ATOM 673 C C . GLN A 1 92 ? -18.204 20.936 5.273 1.00 42.12 92 GLN A C 1
ATOM 675 O O . GLN A 1 92 ? -18.858 21.869 5.730 1.00 42.12 92 GLN A O 1
ATOM 680 N N . LEU A 1 93 ? -18.448 19.669 5.624 1.00 43.69 93 LEU A N 1
ATOM 681 C CA . LEU A 1 93 ? -19.499 19.288 6.572 1.00 43.69 93 LEU A CA 1
ATOM 682 C C . LEU A 1 93 ? -19.125 19.607 8.026 1.00 43.69 93 LEU A C 1
ATOM 684 O O . LEU A 1 93 ? -20.001 19.944 8.819 1.00 43.69 93 LEU A O 1
ATOM 688 N N . GLY A 1 94 ? -17.833 19.558 8.365 1.00 47.03 94 GLY A N 1
ATOM 689 C CA . GLY A 1 94 ? -17.325 19.938 9.689 1.00 47.03 94 GLY A CA 1
ATOM 690 C C . GLY A 1 94 ? -17.421 21.439 10.001 1.00 47.03 94 GLY A C 1
ATOM 691 O O . GLY A 1 94 ? -17.364 21.820 11.166 1.00 47.03 94 GLY A O 1
ATOM 692 N N . GLN A 1 95 ? -17.609 22.296 8.990 1.00 46.06 95 GLN A N 1
ATOM 693 C CA . GLN A 1 95 ? -17.750 23.750 9.169 1.00 46.06 95 GLN A CA 1
ATOM 694 C C . GLN A 1 95 ? -19.175 24.193 9.552 1.00 46.06 95 GLN A C 1
ATOM 696 O O . GLN A 1 95 ? -19.385 25.353 9.904 1.00 46.06 95 GLN A O 1
ATOM 701 N N . LEU A 1 96 ? -20.160 23.289 9.525 1.00 45.53 96 LEU A N 1
ATOM 702 C CA . LEU A 1 96 ? -21.558 23.583 9.851 1.00 45.53 96 LEU A CA 1
ATOM 703 C C . LEU A 1 96 ? -21.887 23.097 11.270 1.00 45.53 96 LEU A C 1
ATOM 705 O O . LEU A 1 96 ? -22.540 22.070 11.468 1.00 45.53 96 LEU A O 1
ATOM 709 N N . GLY A 1 97 ? -21.411 23.831 12.279 1.00 47.94 97 GLY A N 1
ATOM 710 C CA . GLY A 1 97 ? -21.707 23.551 13.688 1.00 47.94 97 GLY A CA 1
ATOM 711 C C . GLY A 1 97 ? -23.213 23.413 13.975 1.00 47.94 97 GLY A C 1
ATOM 712 O O . GLY A 1 97 ? -24.041 24.083 13.358 1.00 47.94 97 GLY A O 1
ATOM 713 N N . GLY A 1 98 ? -23.572 22.518 14.906 1.00 49.88 98 GLY A N 1
ATOM 714 C CA . GLY A 1 98 ? -24.930 22.295 15.441 1.00 49.88 98 GLY A CA 1
ATOM 715 C C . GLY A 1 98 ? -25.960 21.672 14.481 1.00 49.88 98 GLY A C 1
ATOM 716 O O . GLY A 1 98 ? -26.695 20.774 14.880 1.00 49.88 98 GLY A O 1
ATOM 717 N N . TYR A 1 99 ? -25.987 22.095 13.215 1.00 47.09 99 TYR A N 1
ATOM 718 C CA . TYR A 1 99 ? -26.910 21.625 12.171 1.00 47.09 99 TYR A CA 1
ATOM 719 C C . TYR A 1 99 ? -26.330 20.507 11.291 1.00 47.09 99 TYR A C 1
ATOM 721 O O . TYR A 1 99 ? -27.079 19.795 10.617 1.00 47.09 99 TYR A O 1
ATOM 729 N N . GLY A 1 100 ? -25.010 20.306 11.324 1.00 50.41 100 GLY A N 1
ATOM 730 C CA . GLY A 1 100 ? -24.334 19.253 10.569 1.00 50.41 100 GLY A CA 1
ATOM 731 C C . GLY A 1 100 ? -24.755 17.832 10.958 1.00 50.41 100 GLY A C 1
ATOM 732 O O . GLY A 1 100 ? -24.727 16.956 10.105 1.00 50.41 100 GLY A O 1
ATOM 733 N N . SER A 1 101 ? -25.205 17.585 12.194 1.00 52.62 101 SER A N 1
ATOM 734 C CA . SER A 1 101 ? -25.542 16.236 12.687 1.00 52.62 101 SER A CA 1
ATOM 735 C C . SER A 1 101 ? -26.856 15.676 12.122 1.00 52.62 101 SER A C 1
ATOM 737 O O . SER A 1 101 ? -26.921 14.507 11.740 1.00 52.62 101 SER A O 1
ATOM 739 N N . MET A 1 102 ? -27.906 16.496 11.999 1.00 54.94 102 MET A N 1
ATOM 740 C CA . MET A 1 102 ? -29.141 16.063 11.329 1.00 54.94 102 MET A CA 1
ATOM 741 C C . MET A 1 102 ? -28.927 15.932 9.821 1.00 54.94 102 MET A C 1
ATOM 743 O O . MET A 1 102 ? -29.347 14.943 9.219 1.00 54.94 102 MET A O 1
ATOM 747 N N . MET A 1 103 ? -28.218 16.889 9.216 1.00 56.31 103 MET A N 1
ATOM 748 C CA . MET A 1 103 ? -27.955 16.890 7.779 1.00 56.31 103 MET A CA 1
ATOM 749 C C . MET A 1 103 ? -27.022 15.741 7.357 1.00 56.31 103 MET A C 1
ATOM 751 O O . MET A 1 103 ? -27.257 15.123 6.320 1.00 56.31 103 MET A O 1
ATOM 755 N N . SER A 1 104 ? -26.027 15.377 8.175 1.00 57.59 104 SER A N 1
ATOM 756 C CA . SER A 1 104 ? -25.126 14.245 7.913 1.00 57.59 104 SER A CA 1
ATOM 757 C C . SER A 1 104 ? -25.856 12.906 7.960 1.00 57.59 104 SER A C 1
ATOM 759 O O . SER A 1 104 ? -25.638 12.069 7.086 1.00 57.59 104 SER A O 1
ATOM 761 N N . SER A 1 105 ? -26.780 12.717 8.910 1.00 60.84 105 SER A N 1
ATOM 762 C CA . SER A 1 105 ? -27.590 11.496 8.984 1.00 60.84 105 SER A CA 1
ATOM 763 C C . SER A 1 105 ? -28.510 11.337 7.765 1.00 60.84 105 SER A C 1
ATOM 765 O O . SER A 1 105 ? -28.648 10.237 7.230 1.00 60.84 105 SER A O 1
ATOM 767 N N . HIS A 1 106 ? -29.092 12.431 7.262 1.00 62.59 106 HIS A N 1
ATOM 768 C CA . HIS A 1 106 ? -29.892 12.422 6.035 1.00 62.59 106 HIS A CA 1
ATOM 769 C C . HIS A 1 106 ? -29.048 12.186 4.779 1.00 62.59 106 HIS A C 1
ATOM 771 O O . HIS A 1 106 ? -29.438 11.393 3.924 1.00 62.59 106 HIS A O 1
ATOM 777 N N . LEU A 1 107 ? -27.870 12.805 4.680 1.00 67.44 107 LEU A N 1
ATOM 778 C CA . LEU A 1 107 ? -26.951 12.581 3.564 1.00 67.44 107 LEU A CA 1
ATOM 779 C C . LEU A 1 107 ? -26.424 11.144 3.537 1.00 67.44 107 LEU A C 1
ATOM 781 O O . LEU A 1 107 ? -26.407 10.533 2.474 1.00 67.44 107 LEU A O 1
ATOM 785 N N . MET A 1 108 ? -26.072 10.566 4.685 1.00 67.19 108 MET A N 1
ATOM 786 C CA . MET A 1 108 ? -25.622 9.171 4.807 1.00 67.19 108 MET A CA 1
ATOM 787 C C . MET A 1 108 ? -26.674 8.155 4.362 1.00 67.19 108 MET A C 1
ATOM 789 O O . MET A 1 108 ? -26.345 7.127 3.771 1.00 67.19 108 MET A O 1
ATOM 793 N N . ASN A 1 109 ? -27.943 8.460 4.624 1.00 69.44 109 ASN A N 1
ATOM 794 C CA . ASN A 1 109 ? -29.068 7.631 4.209 1.00 69.44 109 ASN A CA 1
ATOM 795 C C . ASN A 1 109 ? -29.566 7.973 2.793 1.00 69.44 109 ASN A C 1
ATOM 797 O O . ASN A 1 109 ? -30.503 7.339 2.307 1.00 69.44 109 ASN A O 1
ATOM 801 N N . SER A 1 110 ? -28.951 8.948 2.112 1.00 76.06 110 SER A N 1
ATOM 802 C CA . SER A 1 110 ? -29.337 9.301 0.749 1.00 76.06 110 SER A CA 1
ATOM 803 C C . SER A 1 110 ? -28.919 8.210 -0.253 1.00 76.06 110 SER A C 1
ATOM 805 O O . SER A 1 110 ? -27.839 7.608 -0.128 1.00 76.06 110 SER A O 1
ATOM 807 N N . PRO A 1 111 ? -29.737 7.957 -1.293 1.00 77.69 111 PRO A N 1
ATOM 808 C CA . PRO A 1 111 ? -29.363 7.070 -2.391 1.00 77.69 111 PRO A CA 1
ATOM 809 C C . PRO A 1 111 ? -28.075 7.514 -3.089 1.00 77.69 111 PRO A C 1
ATOM 811 O O . PRO A 1 111 ? -27.247 6.676 -3.429 1.00 77.69 111 PRO A O 1
ATOM 814 N N . GLN A 1 112 ? -27.878 8.825 -3.256 1.00 77.06 112 GLN A N 1
ATOM 815 C CA . GLN A 1 112 ? -26.710 9.391 -3.930 1.00 77.06 112 GLN A CA 1
ATOM 816 C C . GLN A 1 112 ? -25.416 9.074 -3.171 1.00 77.06 112 GLN A C 1
ATOM 818 O O . GLN A 1 112 ? -24.473 8.554 -3.761 1.00 77.06 112 GLN A O 1
ATOM 823 N N . MET A 1 113 ? -25.384 9.307 -1.855 1.00 74.50 113 MET A N 1
ATOM 824 C CA . MET A 1 113 ? -24.208 8.991 -1.035 1.00 74.50 113 MET A CA 1
ATOM 825 C C . MET A 1 113 ? -23.934 7.488 -0.993 1.00 74.50 113 MET A C 1
ATOM 827 O O . MET A 1 113 ? -22.786 7.057 -1.046 1.00 74.50 113 MET A O 1
ATOM 831 N N . SER A 1 114 ? -24.988 6.673 -0.957 1.00 75.81 114 SER A N 1
ATOM 832 C CA . SER A 1 114 ? -24.846 5.217 -0.990 1.00 75.81 114 SER A CA 1
ATOM 833 C C . SER A 1 114 ? -24.157 4.734 -2.270 1.00 75.81 114 SER A C 1
ATOM 835 O O . SER A 1 114 ? -23.299 3.859 -2.191 1.00 75.81 114 SER A O 1
ATOM 837 N N . GLN A 1 115 ? -24.471 5.331 -3.426 1.00 79.00 115 GLN A N 1
ATOM 838 C CA . GLN A 1 115 ? -23.796 5.029 -4.694 1.00 79.00 115 GLN A CA 1
ATOM 839 C C . GLN A 1 115 ? -22.322 5.448 -4.674 1.00 79.00 115 GLN A C 1
ATOM 841 O O . GLN A 1 115 ? -21.467 4.691 -5.123 1.00 79.00 115 GLN A O 1
ATOM 846 N N . VAL A 1 116 ? -22.007 6.615 -4.104 1.00 77.62 116 VAL A N 1
ATOM 847 C CA . VAL A 1 116 ? -20.616 7.074 -3.954 1.00 77.62 116 VAL A CA 1
ATOM 848 C C . VAL A 1 116 ? -19.819 6.114 -3.072 1.00 77.62 116 VAL A C 1
ATOM 850 O O . VAL A 1 116 ? -18.746 5.671 -3.468 1.00 77.62 116 VAL A O 1
ATOM 853 N N . ILE A 1 117 ? -20.356 5.738 -1.909 1.00 74.88 117 ILE A N 1
ATOM 854 C CA . ILE A 1 117 ? -19.706 4.795 -0.988 1.00 74.88 117 ILE A CA 1
ATOM 855 C C . ILE A 1 117 ? -19.475 3.448 -1.675 1.00 74.88 117 ILE A C 1
ATOM 857 O O . ILE A 1 117 ? -18.380 2.901 -1.585 1.00 74.88 117 ILE A O 1
ATOM 861 N N . GLN A 1 118 ? -20.475 2.929 -2.392 1.00 79.38 118 GLN A N 1
ATOM 862 C CA . GLN A 1 118 ? -20.345 1.682 -3.149 1.00 79.38 118 GLN A CA 1
ATOM 863 C C . GLN A 1 118 ? -19.277 1.786 -4.239 1.00 79.38 118 GLN A C 1
ATOM 865 O O . GLN A 1 118 ? -18.468 0.873 -4.384 1.00 79.38 118 GLN A O 1
ATOM 870 N N . HIS A 1 119 ? -19.238 2.898 -4.971 1.00 78.69 119 HIS A N 1
ATOM 871 C CA . HIS A 1 119 ? -18.242 3.133 -6.009 1.00 78.69 119 HIS A CA 1
ATOM 872 C C . HIS A 1 119 ? -16.821 3.163 -5.436 1.00 78.69 119 HIS A C 1
ATOM 874 O O . HIS A 1 119 ? -15.940 2.465 -5.936 1.00 78.69 119 HIS A O 1
ATOM 880 N N . VAL A 1 120 ? -16.614 3.889 -4.333 1.00 76.56 120 VAL A N 1
ATOM 881 C CA . VAL A 1 120 ? -15.323 3.920 -3.632 1.00 76.56 120 VAL A CA 1
ATOM 882 C C . VAL A 1 120 ? -14.956 2.529 -3.115 1.00 76.56 120 VAL A C 1
ATOM 884 O O . VAL A 1 120 ? -13.829 2.081 -3.310 1.00 76.56 120 VAL A O 1
ATOM 887 N N . GLN A 1 121 ? -15.909 1.803 -2.523 1.00 77.69 121 GLN A N 1
ATOM 888 C CA . GLN A 1 121 ? -15.685 0.446 -2.022 1.00 77.69 121 GLN A CA 1
ATOM 889 C C . GLN A 1 121 ? -15.295 -0.541 -3.141 1.00 77.69 121 GLN A C 1
ATOM 891 O O . GLN A 1 121 ? -14.479 -1.437 -2.927 1.00 77.69 121 GLN A O 1
ATOM 896 N N . GLN A 1 122 ? -15.835 -0.370 -4.351 1.00 81.00 122 GLN A N 1
ATOM 897 C CA . GLN A 1 122 ? -15.478 -1.179 -5.522 1.00 81.00 122 GLN A CA 1
ATOM 898 C C . GLN A 1 122 ? -14.081 -0.855 -6.061 1.00 81.00 122 GLN A C 1
ATOM 900 O O . GLN A 1 122 ? -13.361 -1.767 -6.477 1.00 81.00 122 GLN A O 1
ATOM 905 N N . GLN A 1 123 ? -13.698 0.423 -6.026 1.00 80.19 123 GLN A N 1
ATOM 906 C CA . GLN A 1 123 ? -12.385 0.911 -6.452 1.00 80.19 123 GLN A CA 1
ATOM 907 C C . GLN A 1 123 ? -11.262 0.589 -5.466 1.00 80.19 123 GLN A C 1
ATOM 909 O O . GLN A 1 123 ? -10.090 0.730 -5.816 1.00 80.19 123 GLN A O 1
ATOM 914 N N . MET A 1 124 ? -11.593 0.131 -4.256 1.00 82.81 124 MET A N 1
ATOM 915 C CA . MET A 1 124 ? -10.579 -0.318 -3.315 1.00 82.81 124 MET A CA 1
ATOM 916 C C . MET A 1 124 ? -9.734 -1.429 -3.920 1.00 82.81 124 MET A C 1
ATOM 918 O O . MET A 1 124 ? -10.253 -2.345 -4.563 1.00 82.81 124 MET A O 1
ATOM 922 N N . LEU A 1 125 ? -8.435 -1.366 -3.668 1.00 85.56 125 LEU A N 1
ATOM 923 C CA . LEU A 1 125 ? -7.536 -2.469 -3.947 1.00 85.56 125 LEU A CA 1
ATOM 924 C C . LEU A 1 125 ? -7.573 -3.451 -2.774 1.00 85.56 125 LEU A C 1
ATOM 926 O O . LEU A 1 125 ? -7.605 -3.050 -1.610 1.00 85.56 125 LEU A O 1
ATOM 930 N N . ASP A 1 126 ? -7.615 -4.734 -3.100 1.00 89.75 126 ASP A N 1
ATOM 931 C CA . ASP A 1 126 ? -7.383 -5.864 -2.198 1.00 89.75 126 ASP A CA 1
ATOM 932 C C . ASP A 1 126 ? -5.907 -6.280 -2.182 1.00 89.75 126 ASP A C 1
ATOM 934 O O . ASP A 1 126 ? -5.424 -6.806 -1.186 1.00 89.75 126 ASP A O 1
ATOM 938 N N . GLN A 1 127 ? -5.181 -5.987 -3.258 1.00 91.56 127 GLN A N 1
ATOM 939 C CA . GLN A 1 127 ? -3.751 -6.235 -3.397 1.00 91.56 127 GLN A CA 1
ATOM 940 C C . GLN A 1 127 ? -3.073 -5.119 -4.196 1.00 91.56 127 GLN A C 1
ATOM 942 O O . GLN A 1 127 ? -3.716 -4.390 -4.958 1.00 91.56 127 GLN A O 1
ATOM 947 N N . PHE A 1 128 ? -1.757 -4.985 -4.042 1.00 93.56 128 PHE A N 1
ATOM 948 C CA . PHE A 1 128 ? -0.985 -4.038 -4.841 1.00 93.56 128 PHE A CA 1
ATOM 949 C C . PHE A 1 128 ? -0.951 -4.467 -6.320 1.00 93.56 128 PHE A C 1
ATOM 951 O O . PHE A 1 128 ? -0.916 -5.665 -6.620 1.00 93.56 128 PHE A O 1
ATOM 958 N N . PRO A 1 129 ? -0.972 -3.513 -7.270 1.00 93.81 129 PRO A N 1
ATOM 959 C CA . PRO A 1 129 ? -0.737 -3.826 -8.672 1.00 93.81 129 PRO A CA 1
ATOM 960 C C . PRO A 1 129 ? 0.720 -4.256 -8.863 1.00 93.81 129 PRO A C 1
ATOM 962 O O . PRO A 1 129 ? 1.615 -3.699 -8.237 1.00 93.81 129 PRO A O 1
ATOM 965 N N . ARG A 1 130 ? 0.973 -5.182 -9.792 1.00 95.75 130 ARG A N 1
ATOM 966 C CA . ARG A 1 130 ? 2.343 -5.625 -10.115 1.00 95.75 130 ARG A CA 1
ATOM 967 C C . ARG A 1 130 ? 3.215 -4.544 -10.753 1.00 95.75 130 ARG A C 1
ATOM 969 O O . ARG A 1 130 ? 4.428 -4.687 -10.795 1.00 95.75 130 ARG A O 1
ATOM 976 N N . VAL A 1 131 ? 2.602 -3.493 -11.292 1.00 95.50 131 VAL A N 1
ATOM 977 C CA . VAL A 1 131 ? 3.300 -2.407 -11.981 1.00 95.50 131 VAL A CA 1
ATOM 978 C C . VAL A 1 131 ? 2.850 -1.079 -11.399 1.00 95.50 131 VAL A C 1
ATOM 980 O O . VAL A 1 131 ? 1.649 -0.809 -11.322 1.00 95.50 131 VAL A O 1
ATOM 983 N N . ILE A 1 132 ? 3.813 -0.233 -11.034 1.00 94.56 132 ILE A N 1
ATOM 984 C CA . ILE A 1 132 ? 3.563 1.158 -10.647 1.00 94.56 132 ILE A CA 1
ATOM 985 C C . ILE A 1 132 ? 4.362 2.064 -11.593 1.00 94.56 132 ILE A C 1
ATOM 987 O O . ILE A 1 132 ? 5.595 2.031 -11.566 1.00 94.56 132 ILE A O 1
ATOM 991 N N . PRO A 1 133 ? 3.696 2.887 -12.426 1.00 93.81 133 PRO A N 1
ATOM 992 C CA . PRO A 1 133 ? 4.382 3.811 -13.326 1.00 93.81 133 PRO A CA 1
ATOM 993 C C . PRO A 1 133 ? 5.282 4.812 -12.591 1.00 93.81 133 PRO A C 1
ATOM 995 O O . PRO A 1 133 ? 5.102 5.065 -11.397 1.00 93.81 133 PRO A O 1
ATOM 998 N N . ALA A 1 134 ? 6.217 5.413 -13.325 1.00 93.19 134 ALA A N 1
ATOM 999 C CA . ALA A 1 134 ? 7.116 6.442 -12.806 1.00 93.19 134 ALA A CA 1
ATOM 1000 C C . ALA A 1 134 ? 6.345 7.574 -12.107 1.00 93.19 134 ALA A C 1
ATOM 1002 O O . ALA A 1 134 ? 5.350 8.088 -12.633 1.00 93.19 134 ALA A O 1
ATOM 1003 N N . GLY A 1 135 ? 6.789 7.954 -10.909 1.00 88.38 135 GLY A N 1
ATOM 1004 C CA . GLY A 1 135 ? 6.177 9.024 -10.115 1.00 88.38 135 GLY A CA 1
ATOM 1005 C C . GLY A 1 135 ? 4.769 8.730 -9.578 1.00 88.38 135 GLY A C 1
ATOM 1006 O O . GLY A 1 135 ? 4.150 9.621 -8.996 1.00 88.38 135 GLY A O 1
ATOM 1007 N N . GLN A 1 136 ? 4.226 7.525 -9.783 1.00 90.88 136 GLN A N 1
ATOM 1008 C CA . GLN A 1 136 ? 2.901 7.141 -9.292 1.00 90.88 136 GLN A CA 1
ATOM 1009 C C . GLN A 1 136 ? 2.978 6.410 -7.950 1.00 90.88 136 GLN A C 1
ATOM 1011 O O . GLN A 1 136 ? 4.041 6.044 -7.451 1.00 90.88 136 GLN A O 1
ATOM 1016 N N . SER A 1 137 ? 1.814 6.191 -7.342 1.00 89.81 137 SER A N 1
ATOM 1017 C CA . SER A 1 137 ? 1.697 5.418 -6.109 1.00 89.81 137 SER A CA 1
ATOM 1018 C C . SER A 1 137 ? 0.493 4.494 -6.158 1.00 89.81 137 SER A C 1
ATOM 1020 O O . SER A 1 137 ? -0.511 4.812 -6.795 1.00 89.81 137 SER A O 1
ATOM 1022 N N . ALA A 1 138 ? 0.588 3.379 -5.448 1.00 89.06 138 ALA A N 1
ATOM 1023 C CA . ALA A 1 138 ? -0.529 2.486 -5.187 1.00 89.06 138 ALA A CA 1
ATOM 1024 C C . ALA A 1 138 ? -0.691 2.317 -3.677 1.00 89.06 138 ALA A C 1
ATOM 1026 O O . ALA A 1 138 ? 0.279 2.428 -2.924 1.00 89.06 138 ALA A O 1
ATOM 1027 N N . GLY A 1 139 ? -1.914 2.055 -3.223 1.00 90.38 139 GLY A N 1
ATOM 1028 C CA . GLY A 1 139 ? -2.171 1.831 -1.810 1.00 90.38 139 GLY A CA 1
ATOM 1029 C C . GLY A 1 139 ? -3.321 0.871 -1.566 1.00 90.38 139 GLY A C 1
ATOM 1030 O O . GLY A 1 139 ? -4.301 0.854 -2.308 1.00 90.38 139 GLY A O 1
ATOM 1031 N N . VAL A 1 140 ? -3.174 0.089 -0.505 1.00 90.62 140 VAL A N 1
ATOM 1032 C CA . VAL A 1 140 ? -4.133 -0.912 -0.043 1.00 90.62 140 VAL A CA 1
ATOM 1033 C C . VAL A 1 140 ? -4.454 -0.601 1.4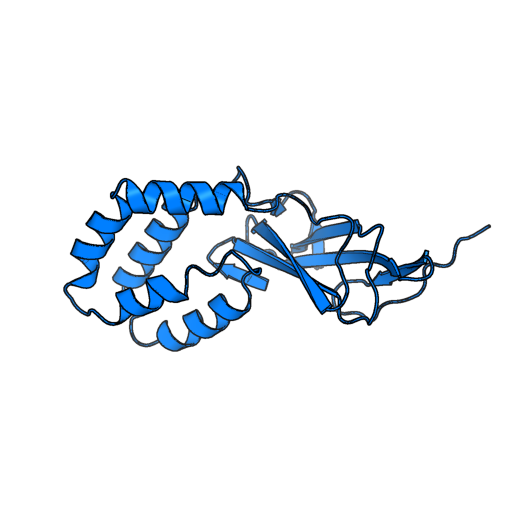14 1.00 90.62 140 VAL A C 1
ATOM 1035 O O . VAL A 1 140 ? -3.569 -0.266 2.207 1.00 90.62 140 VAL A O 1
ATOM 1038 N N . LEU A 1 141 ? -5.735 -0.679 1.761 1.00 89.81 141 LEU A N 1
ATOM 1039 C CA . LEU A 1 141 ? -6.184 -0.557 3.142 1.00 89.81 141 LEU A CA 1
ATOM 1040 C C . LEU A 1 141 ? -6.223 -1.940 3.783 1.00 89.81 141 LEU A C 1
ATOM 1042 O O . LEU A 1 141 ? -6.652 -2.897 3.145 1.00 89.81 141 LEU A O 1
ATOM 1046 N N . TYR A 1 142 ? -5.833 -2.022 5.047 1.00 90.12 142 TYR A N 1
ATOM 1047 C CA . TYR A 1 142 ? -5.819 -3.239 5.845 1.00 90.12 142 TYR A CA 1
ATOM 1048 C C . TYR A 1 142 ? -6.595 -3.032 7.139 1.00 90.12 142 TYR A C 1
ATOM 1050 O O . TYR A 1 142 ? -6.502 -1.978 7.769 1.00 90.12 142 TYR A O 1
ATOM 1058 N N . VAL A 1 143 ? -7.333 -4.061 7.538 1.00 90.06 143 VAL A N 1
ATOM 1059 C CA . VAL A 1 143 ? -7.837 -4.206 8.903 1.00 90.06 143 VAL A CA 1
ATOM 1060 C C . VAL A 1 143 ? -6.807 -4.993 9.688 1.00 90.06 143 VAL A C 1
ATOM 1062 O O . VAL A 1 143 ? -6.365 -6.041 9.213 1.00 90.06 143 VAL A O 1
ATOM 1065 N N . VAL A 1 144 ? -6.442 -4.489 10.861 1.00 90.38 144 VAL A N 1
ATOM 1066 C CA . VAL A 1 144 ? -5.506 -5.129 11.784 1.00 90.38 144 VAL A CA 1
ATOM 1067 C C . VAL A 1 144 ? -6.237 -5.454 13.076 1.00 90.38 144 VAL A C 1
ATOM 1069 O O . VAL A 1 144 ? -6.816 -4.563 13.692 1.00 90.38 144 VAL A O 1
ATOM 1072 N N . ASP A 1 145 ? -6.230 -6.722 13.470 1.00 86.62 145 ASP A N 1
ATOM 1073 C CA . ASP A 1 145 ? -6.852 -7.160 14.716 1.00 86.62 145 ASP A CA 1
ATOM 1074 C C . ASP A 1 145 ? -5.882 -7.014 15.899 1.00 86.62 145 ASP A C 1
ATOM 1076 O O . ASP A 1 145 ? -4.751 -7.507 15.861 1.00 86.62 145 ASP A O 1
ATOM 1080 N N . GLY A 1 146 ? -6.369 -6.416 16.988 1.00 84.56 146 GLY A N 1
ATOM 1081 C CA . GLY A 1 146 ? -5.606 -6.234 18.223 1.00 84.56 146 GLY A CA 1
ATOM 1082 C C . GLY A 1 146 ? -4.597 -5.088 18.152 1.00 84.56 146 GLY A C 1
ATOM 1083 O O . GLY A 1 146 ? -4.617 -4.271 17.234 1.00 84.56 146 GLY A O 1
ATOM 1084 N N . ASP A 1 147 ? -3.725 -5.024 19.156 1.00 83.50 147 ASP A N 1
ATOM 1085 C CA . ASP A 1 147 ? -2.674 -4.012 19.237 1.00 83.50 147 ASP A CA 1
ATOM 1086 C C . ASP A 1 147 ? -1.413 -4.523 18.528 1.00 83.50 147 ASP A C 1
ATOM 1088 O O . ASP A 1 147 ? -0.577 -5.215 19.113 1.00 83.50 147 ASP A O 1
ATOM 1092 N N . ALA A 1 148 ? -1.348 -4.295 17.217 1.00 89.06 148 ALA A N 1
ATOM 1093 C CA . ALA A 1 148 ? -0.222 -4.697 16.383 1.00 89.06 148 ALA A CA 1
ATOM 1094 C C . ALA A 1 148 ? 0.079 -3.640 15.314 1.00 89.06 148 ALA A C 1
ATOM 1096 O O . ALA A 1 148 ? -0.817 -2.972 14.788 1.00 89.06 148 ALA A O 1
ATOM 1097 N N . GLU A 1 149 ? 1.356 -3.501 14.964 1.00 91.19 149 GLU A N 1
ATOM 1098 C CA . GLU A 1 149 ? 1.817 -2.544 13.960 1.00 91.19 149 GLU A CA 1
ATOM 1099 C C . GLU A 1 149 ? 1.844 -3.190 12.573 1.00 91.19 149 GLU A C 1
ATOM 1101 O O . GLU A 1 149 ? 2.456 -4.240 12.388 1.00 91.19 149 GLU A O 1
ATOM 1106 N N . LEU A 1 150 ? 1.235 -2.548 11.570 1.00 92.81 150 LEU A N 1
ATOM 1107 C CA . LEU A 1 150 ? 1.350 -2.996 10.181 1.00 92.81 150 LEU A CA 1
ATOM 1108 C C . LEU A 1 150 ? 2.695 -2.571 9.576 1.00 92.81 150 LEU A C 1
ATOM 1110 O O . LEU A 1 150 ? 2.989 -1.375 9.481 1.00 92.81 150 LEU A O 1
ATOM 1114 N N . ARG A 1 151 ? 3.446 -3.539 9.058 1.00 94.56 151 ARG A N 1
ATOM 1115 C CA . ARG A 1 151 ? 4.677 -3.346 8.287 1.00 94.56 151 ARG A CA 1
ATOM 1116 C C . ARG A 1 151 ? 4.561 -4.011 6.919 1.00 94.56 151 ARG A C 1
ATOM 1118 O O . ARG A 1 151 ? 3.680 -4.835 6.681 1.00 94.56 151 ARG A O 1
ATOM 1125 N N . ALA A 1 152 ? 5.421 -3.590 6.002 1.00 94.62 152 ALA A N 1
ATOM 1126 C CA . ALA A 1 152 ? 5.459 -4.134 4.657 1.00 94.62 152 ALA A CA 1
ATOM 1127 C C . ALA A 1 152 ? 6.891 -4.145 4.134 1.00 94.62 152 ALA A C 1
ATOM 1129 O O . ALA A 1 152 ? 7.561 -3.108 4.152 1.00 94.62 152 ALA A O 1
ATOM 1130 N N . ASP A 1 153 ? 7.302 -5.300 3.628 1.00 95.44 153 ASP A N 1
ATOM 1131 C CA . ASP A 1 153 ? 8.506 -5.448 2.823 1.00 95.44 153 ASP A CA 1
ATOM 1132 C C . ASP A 1 153 ? 8.084 -5.467 1.349 1.00 95.44 153 ASP A C 1
ATOM 1134 O O . ASP A 1 153 ? 6.991 -5.931 1.013 1.00 95.44 153 ASP A O 1
ATOM 1138 N N . ILE A 1 154 ? 8.929 -4.946 0.460 1.00 96.12 154 ILE A N 1
ATOM 1139 C CA . ILE A 1 154 ? 8.654 -4.971 -0.981 1.00 96.12 154 ILE A CA 1
ATOM 1140 C C . ILE A 1 154 ? 9.801 -5.603 -1.753 1.00 96.12 154 ILE A C 1
ATOM 1142 O O . ILE A 1 154 ? 10.970 -5.426 -1.405 1.00 96.12 154 ILE A O 1
ATOM 1146 N N . GLN A 1 155 ? 9.454 -6.274 -2.842 1.00 97.00 155 GLN A N 1
ATOM 1147 C CA . GLN A 1 155 ? 10.373 -6.676 -3.894 1.00 97.00 155 GLN A CA 1
ATOM 1148 C C . GLN A 1 155 ? 9.834 -6.164 -5.228 1.00 97.00 155 GLN A C 1
ATOM 1150 O O . GLN A 1 155 ? 8.626 -6.158 -5.445 1.00 97.00 155 GLN A O 1
ATOM 1155 N N . PHE A 1 156 ? 10.704 -5.674 -6.100 1.00 96.31 156 PHE A N 1
ATOM 1156 C CA . PHE A 1 156 ? 10.305 -5.156 -7.406 1.00 96.31 156 PHE A CA 1
ATOM 1157 C C . PHE A 1 156 ? 11.463 -5.236 -8.398 1.00 96.31 156 PHE A C 1
ATOM 1159 O O . PHE A 1 156 ? 12.628 -5.213 -8.006 1.00 96.31 156 PHE A O 1
ATOM 1166 N N . ALA A 1 157 ? 11.132 -5.281 -9.681 1.00 95.94 157 ALA A N 1
ATOM 1167 C CA . ALA A 1 157 ? 12.062 -5.049 -10.772 1.00 95.94 157 ALA A CA 1
ATOM 1168 C C . ALA A 1 157 ? 12.030 -3.569 -11.183 1.00 95.94 157 ALA A C 1
ATOM 1170 O O . ALA A 1 157 ? 10.957 -2.961 -11.278 1.00 95.94 157 ALA A O 1
ATOM 1171 N N . ASP A 1 158 ? 13.194 -2.969 -11.415 1.00 93.25 158 ASP A N 1
ATOM 1172 C CA . ASP A 1 158 ? 13.289 -1.610 -11.953 1.00 93.25 158 ASP A CA 1
ATOM 1173 C C . ASP A 1 158 ? 13.044 -1.556 -13.476 1.00 93.25 158 ASP A C 1
ATOM 1175 O O . ASP A 1 158 ? 12.638 -2.535 -14.105 1.00 93.25 158 ASP A O 1
ATOM 1179 N N . GLU A 1 159 ? 13.273 -0.390 -14.086 1.00 91.31 159 GLU A N 1
ATOM 1180 C CA . GLU A 1 159 ? 13.032 -0.163 -15.516 1.00 91.31 159 GLU A CA 1
ATOM 1181 C C . GLU A 1 159 ? 13.932 -0.994 -16.447 1.00 91.31 159 GLU A C 1
ATOM 1183 O O . GLU A 1 159 ? 13.590 -1.170 -17.618 1.00 91.31 159 GLU A O 1
ATOM 1188 N N . VAL A 1 160 ? 15.060 -1.507 -15.941 1.00 91.88 160 VAL A N 1
ATOM 1189 C CA . VAL A 1 160 ? 15.980 -2.385 -16.681 1.00 91.88 160 VAL A CA 1
ATOM 1190 C C . VAL A 1 160 ? 15.833 -3.857 -16.285 1.00 91.88 160 VAL A C 1
ATOM 1192 O O . VAL A 1 160 ? 16.538 -4.704 -16.831 1.00 91.88 160 VAL A O 1
ATOM 1195 N N . GLY A 1 161 ? 14.899 -4.174 -15.383 1.00 91.25 161 GLY A N 1
ATOM 1196 C CA . GLY A 1 161 ? 14.618 -5.531 -14.923 1.00 91.25 161 GLY A CA 1
ATOM 1197 C C . GLY A 1 161 ? 15.495 -6.005 -13.762 1.00 91.25 161 GLY A C 1
ATOM 1198 O O . GLY A 1 161 ? 15.430 -7.183 -13.419 1.00 91.25 161 GLY A O 1
ATOM 1199 N N . ALA A 1 162 ? 16.308 -5.139 -13.147 1.00 93.62 162 ALA A N 1
ATOM 1200 C CA . ALA A 1 162 ? 17.095 -5.533 -11.982 1.00 93.62 162 ALA A CA 1
ATOM 1201 C C . ALA A 1 162 ? 16.185 -5.673 -10.757 1.00 93.62 162 ALA A C 1
ATOM 1203 O O . ALA A 1 162 ? 15.343 -4.808 -10.503 1.00 93.62 162 ALA A O 1
ATOM 1204 N N . LEU A 1 163 ? 16.351 -6.764 -10.007 1.00 95.81 163 LEU A N 1
ATOM 1205 C CA . LEU A 1 163 ? 15.544 -7.058 -8.827 1.00 95.81 163 LEU A CA 1
ATOM 1206 C C . LEU A 1 163 ? 16.090 -6.355 -7.586 1.00 95.81 163 LEU A C 1
ATOM 1208 O O . LEU A 1 163 ? 17.271 -6.444 -7.251 1.00 95.81 163 LEU A O 1
ATOM 1212 N N . TRP A 1 164 ? 15.180 -5.714 -6.866 1.00 95.56 164 TRP A N 1
ATOM 1213 C CA . TRP A 1 164 ? 15.445 -4.987 -5.636 1.00 95.56 164 TRP A CA 1
ATOM 1214 C C . TRP A 1 164 ? 14.524 -5.483 -4.535 1.00 95.56 164 TRP A C 1
ATOM 1216 O O . TRP A 1 164 ? 13.334 -5.702 -4.764 1.00 95.56 164 TRP A O 1
ATOM 1226 N N . ARG A 1 165 ? 15.057 -5.593 -3.320 1.00 96.31 165 ARG A N 1
ATOM 1227 C CA . ARG A 1 165 ? 14.289 -5.820 -2.099 1.00 96.31 165 ARG A CA 1
ATOM 1228 C C . ARG A 1 165 ? 14.427 -4.609 -1.198 1.00 96.31 165 ARG A C 1
ATOM 1230 O O . ARG A 1 165 ? 15.494 -4.024 -1.080 1.00 96.31 165 ARG A O 1
ATOM 1237 N N . ARG A 1 166 ? 13.345 -4.223 -0.538 1.00 95.25 166 ARG A N 1
ATOM 1238 C CA . ARG A 1 166 ? 13.360 -3.179 0.479 1.00 95.25 166 ARG A CA 1
ATOM 1239 C C . ARG A 1 166 ? 12.568 -3.646 1.699 1.00 95.25 166 ARG A C 1
ATOM 1241 O O . ARG A 1 166 ? 11.333 -3.642 1.647 1.00 95.25 166 ARG A O 1
ATOM 1248 N N . PRO A 1 167 ? 13.254 -4.022 2.788 1.00 94.69 167 PRO A N 1
ATOM 1249 C CA . PRO A 1 167 ? 12.612 -4.266 4.072 1.00 94.69 167 PRO A CA 1
ATOM 1250 C C . PRO A 1 167 ? 11.953 -3.002 4.636 1.00 94.69 167 PRO A C 1
ATOM 1252 O O . PRO A 1 167 ? 12.337 -1.871 4.310 1.00 94.69 167 PRO A O 1
ATOM 1255 N N . PHE A 1 168 ? 10.963 -3.181 5.510 1.00 92.69 168 PHE A N 1
ATOM 1256 C CA . PHE A 1 168 ? 10.332 -2.062 6.200 1.00 92.69 168 PHE A CA 1
ATOM 1257 C C . PHE A 1 168 ? 11.363 -1.196 6.943 1.00 92.69 168 PHE A C 1
ATOM 1259 O O . PHE A 1 168 ? 12.137 -1.688 7.756 1.00 92.69 168 PHE A O 1
ATOM 1266 N N . GLY A 1 169 ? 11.334 0.117 6.696 1.00 90.25 169 GLY A N 1
ATOM 1267 C CA . GLY A 1 169 ? 12.229 1.083 7.347 1.00 90.25 169 GLY A CA 1
ATOM 1268 C C . GLY A 1 169 ? 13.635 1.174 6.745 1.00 90.25 169 GLY A C 1
ATOM 1269 O O . GLY A 1 169 ? 14.355 2.112 7.073 1.00 90.25 169 GLY A O 1
ATOM 1270 N N . GLU A 1 170 ? 13.986 0.286 5.815 1.00 93.44 170 GLU A N 1
ATOM 1271 C CA . GLU A 1 170 ? 15.321 0.204 5.222 1.00 93.44 170 GLU A CA 1
ATOM 1272 C C . GLU A 1 170 ? 15.385 0.808 3.808 1.00 93.44 170 GLU A C 1
ATOM 1274 O O . GLU A 1 170 ? 14.369 1.164 3.184 1.00 93.44 170 GLU A O 1
ATOM 1279 N N . SER A 1 171 ? 16.613 0.955 3.302 1.00 91.31 171 SER A N 1
ATOM 1280 C CA . SER A 1 171 ? 16.874 1.328 1.906 1.00 91.31 171 SER A CA 1
ATOM 1281 C C . SER A 1 171 ? 16.775 0.105 0.981 1.00 91.31 171 SER A C 1
ATOM 1283 O O . SER A 1 171 ? 17.042 -1.005 1.433 1.00 91.31 171 SER A O 1
ATOM 1285 N N . PRO A 1 172 ? 16.394 0.275 -0.300 1.00 92.81 172 PRO A N 1
ATOM 1286 C CA . PRO A 1 172 ? 16.426 -0.819 -1.265 1.00 92.81 172 PRO A CA 1
ATOM 1287 C C . PRO A 1 172 ? 17.837 -1.383 -1.451 1.00 92.81 172 PRO A C 1
ATOM 1289 O O . PRO A 1 172 ? 18.797 -0.626 -1.596 1.00 92.81 172 PRO A O 1
ATOM 1292 N N . GLU A 1 173 ? 17.935 -2.703 -1.516 1.00 94.50 173 GLU A N 1
ATOM 1293 C CA . GLU A 1 173 ? 19.148 -3.464 -1.795 1.00 94.50 173 GLU A CA 1
ATOM 1294 C C . GLU A 1 173 ? 18.928 -4.396 -2.999 1.00 94.50 173 GLU A C 1
ATOM 1296 O O . GLU A 1 173 ? 17.799 -4.847 -3.229 1.00 94.50 173 GLU A O 1
ATOM 1301 N N . PRO A 1 174 ? 19.964 -4.661 -3.811 1.00 93.81 174 PRO A N 1
ATOM 1302 C CA . PRO A 1 174 ? 19.844 -5.570 -4.944 1.00 93.81 174 PRO A CA 1
ATOM 1303 C C . PRO A 1 174 ? 19.637 -7.007 -4.456 1.00 93.81 174 PRO A C 1
ATOM 1305 O O . PRO A 1 174 ? 20.301 -7.459 -3.522 1.00 93.81 174 PRO A O 1
ATOM 1308 N N . VAL A 1 175 ? 18.747 -7.745 -5.117 1.00 91.31 175 VAL A N 1
ATOM 1309 C CA . VAL A 1 175 ? 18.593 -9.185 -4.888 1.00 91.31 175 VAL A CA 1
ATOM 1310 C C . VAL A 1 175 ? 19.680 -9.897 -5.685 1.00 91.31 175 VAL A C 1
ATOM 1312 O O . VAL A 1 175 ? 19.664 -9.883 -6.913 1.00 91.31 175 VAL A O 1
ATOM 1315 N N . LEU A 1 176 ? 20.653 -10.487 -4.990 1.00 80.62 176 LEU A N 1
ATOM 1316 C CA . LEU A 1 176 ? 21.654 -11.340 -5.623 1.00 80.62 176 LEU A CA 1
ATOM 1317 C C . LEU A 1 176 ? 20.990 -12.681 -5.954 1.00 80.62 176 LEU A C 1
ATOM 1319 O O . LEU A 1 176 ? 20.573 -13.398 -5.045 1.00 80.62 176 LEU A O 1
ATOM 1323 N N . GLU A 1 177 ? 20.861 -13.004 -7.239 1.00 65.62 177 GLU A N 1
ATOM 1324 C CA . GLU A 1 177 ? 20.500 -14.359 -7.656 1.00 65.62 177 GLU A CA 1
ATOM 1325 C C . GLU A 1 177 ? 21.683 -15.278 -7.317 1.00 65.62 177 GLU A C 1
ATOM 1327 O O . GLU A 1 177 ? 22.783 -15.103 -7.843 1.00 65.62 177 GLU A O 1
ATOM 1332 N N . GLU A 1 178 ? 21.491 -16.211 -6.382 1.00 58.25 178 GLU A N 1
ATOM 1333 C CA . GLU A 1 178 ? 22.426 -17.325 -6.214 1.00 58.25 178 GLU A CA 1
ATOM 1334 C C . GLU A 1 178 ? 22.249 -18.255 -7.430 1.00 58.25 178 GLU A C 1
ATOM 1336 O O . GLU A 1 178 ? 21.153 -18.779 -7.639 1.00 58.25 178 GLU A O 1
ATOM 1341 N N . GLU A 1 179 ? 23.296 -18.382 -8.260 1.00 43.31 179 GLU A N 1
ATOM 1342 C CA . GLU A 1 179 ? 23.354 -19.291 -9.426 1.00 43.31 179 GLU A CA 1
ATOM 1343 C C . GLU A 1 179 ? 23.205 -20.776 -9.053 1.00 43.31 179 GLU A C 1
ATOM 1345 O O . GLU A 1 179 ? 23.808 -21.216 -8.043 1.00 43.31 179 GLU A O 1
#

Secondary structure (DSSP, 8-state):
-EEETTEEEEEEE--SSS-BEEEEEEEEEE-TT--EESTTEEESTTT--HHHHHHHHHHHHHHH-TTTHHHHHHHHHTTSPTT--THHHHHHHTTSTTTHHHHHHHHHTSHHHHHHHHHHHHH--SS--S-B-TT-EEEEEEEE-SS-EEEEEEEEE-TT--EEEE-TTSPPEE-----

pLDDT: mean 75.6, std 18.89, range [40.66, 97.0]

Sequence (179 aa):
MPIGTNLWAAKVNNGTSGPITDLDVDVYTVEENGDRSSNRCRPAKGNISLRELMRDALSESLSGGLDAIGQQAQSMYSGLPPGFGFGSQMSQLGQLGGYGSMMSSHLMNSPQMSQVIQHVQQQMLDQFPRVIPAGQSAGVLYVVDGDAELRADIQFADEVGALWRRPFGESPEPVLEEE

Radius of gyration: 18.85 Å; chains: 1; bounding box: 53×43×39 Å